Protein AF-A0AAJ2EJH0-F1 (afdb_monomer)

Nearest PDB structures (foldseek):
  8ey4-assembly1_I  TM=1.003E+00  e=1.000E-07  Escherichia coli O32:H37

Structure (mmCIF, N/CA/C/O backbone):
data_AF-A0AAJ2EJH0-F1
#
_entry.id   AF-A0AAJ2EJH0-F1
#
loop_
_atom_site.group_PDB
_atom_site.id
_atom_site.type_symbol
_atom_site.label_atom_id
_atom_site.label_alt_id
_atom_site.label_comp_id
_atom_site.label_asym_id
_atom_site.label_entity_id
_atom_site.label_seq_id
_atom_site.pdbx_PDB_ins_code
_atom_site.Cartn_x
_atom_site.Cartn_y
_atom_site.Cartn_z
_atom_site.occupancy
_atom_site.B_iso_or_equiv
_atom_site.auth_seq_id
_atom_site.auth_comp_id
_atom_site.auth_asym_id
_atom_site.auth_atom_id
_atom_site.pdbx_PDB_model_num
ATOM 1 N N . MET A 1 1 ? -12.767 -6.203 -21.598 1.00 53.81 1 MET A N 1
ATOM 2 C CA . MET A 1 1 ? -12.171 -7.022 -20.529 1.00 53.81 1 MET A CA 1
ATOM 3 C C . MET A 1 1 ? -12.398 -6.220 -19.264 1.00 53.81 1 MET A C 1
ATOM 5 O O . MET A 1 1 ? -11.965 -5.078 -19.248 1.00 53.81 1 MET A O 1
ATOM 9 N N . GLN A 1 2 ? -13.223 -6.690 -18.324 1.00 57.59 2 GLN A N 1
ATOM 10 C CA . GLN A 1 2 ? -13.198 -6.086 -16.989 1.00 57.59 2 GLN A CA 1
ATOM 11 C C . GLN A 1 2 ? -11.866 -6.537 -16.390 1.00 57.59 2 GLN A C 1
ATOM 13 O O . GLN A 1 2 ? -11.648 -7.736 -16.257 1.00 57.59 2 GLN A O 1
ATOM 18 N N . GLU A 1 3 ? -10.946 -5.604 -16.180 1.00 72.56 3 GLU A N 1
ATOM 19 C CA . GLU A 1 3 ? -9.741 -5.877 -15.404 1.00 72.56 3 GLU A CA 1
ATOM 20 C C . GLU A 1 3 ? -10.194 -5.989 -13.947 1.00 72.56 3 GLU A C 1
ATOM 22 O O . GLU A 1 3 ? -10.721 -5.029 -13.381 1.00 72.56 3 GLU A O 1
ATOM 27 N N . ASP A 1 4 ? -10.111 -7.197 -13.388 1.00 88.44 4 ASP A N 1
ATOM 28 C CA . ASP A 1 4 ? -10.451 -7.433 -11.991 1.00 88.44 4 ASP A CA 1
ATOM 29 C C . ASP A 1 4 ? -9.421 -6.708 -11.123 1.00 88.44 4 ASP A C 1
ATOM 31 O O . ASP A 1 4 ? -8.244 -7.064 -11.101 1.00 88.44 4 ASP A O 1
ATOM 35 N N . LEU A 1 5 ? -9.870 -5.665 -10.424 1.00 94.62 5 LEU A N 1
ATOM 36 C CA . LEU A 1 5 ? -9.019 -4.926 -9.502 1.00 94.62 5 LEU A CA 1
ATOM 37 C C . LEU A 1 5 ? -8.607 -5.822 -8.319 1.00 94.62 5 LEU A C 1
ATOM 39 O O . LEU A 1 5 ? -9.348 -6.700 -7.870 1.00 94.62 5 LEU A O 1
ATOM 43 N N . LEU A 1 6 ? -7.428 -5.556 -7.770 1.00 96.69 6 LEU A N 1
ATOM 44 C CA . LEU A 1 6 ? -6.825 -6.257 -6.649 1.00 96.69 6 LEU A CA 1
ATOM 45 C C . LEU A 1 6 ? -6.974 -5.456 -5.345 1.00 96.69 6 LEU A C 1
ATOM 47 O O . LEU A 1 6 ? -6.992 -4.216 -5.351 1.00 96.69 6 LEU A O 1
ATOM 51 N N . PRO A 1 7 ? -7.061 -6.147 -4.193 1.00 97.81 7 PRO A N 1
ATOM 52 C CA . PRO A 1 7 ? -7.125 -5.495 -2.894 1.00 97.81 7 PRO A CA 1
ATOM 53 C C . PRO A 1 7 ? -5.785 -4.847 -2.544 1.00 97.81 7 PRO A C 1
ATOM 55 O O . PRO A 1 7 ? -4.730 -5.480 -2.642 1.00 97.81 7 PRO A O 1
ATOM 58 N N . CYS A 1 8 ? -5.836 -3.600 -2.081 1.00 98.19 8 CYS A N 1
ATOM 59 C CA . CYS A 1 8 ? -4.694 -2.889 -1.524 1.00 98.19 8 CYS A CA 1
ATOM 60 C C . CYS A 1 8 ? -4.151 -3.631 -0.291 1.00 98.19 8 CYS A C 1
ATOM 62 O O . CYS A 1 8 ? -4.930 -3.913 0.623 1.00 98.19 8 CYS A O 1
ATOM 64 N N . PRO A 1 9 ? -2.832 -3.882 -0.189 1.00 98.06 9 PRO A N 1
ATOM 65 C CA . PRO A 1 9 ? -2.267 -4.632 0.935 1.00 98.06 9 PRO A CA 1
ATOM 66 C C . PRO A 1 9 ? -2.371 -3.899 2.282 1.00 98.06 9 PRO A C 1
ATOM 68 O O . PRO A 1 9 ? -2.186 -4.526 3.326 1.00 98.06 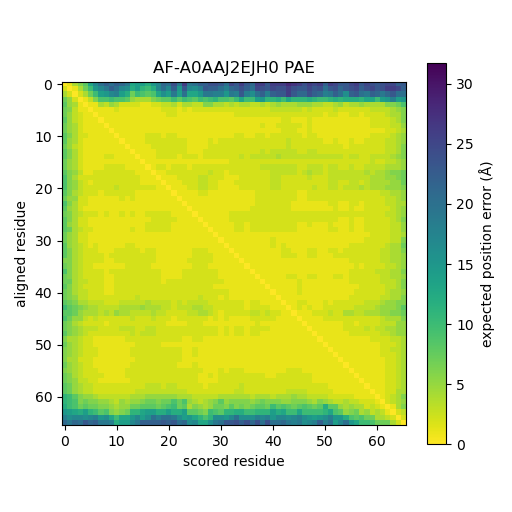9 PRO A O 1
ATOM 71 N N . CYS A 1 10 ? -2.636 -2.588 2.277 1.00 98.38 10 CYS A N 1
ATOM 72 C CA . CYS A 1 10 ? -2.784 -1.771 3.480 1.00 98.38 10 CYS A CA 1
ATOM 73 C C . CYS A 1 10 ? -4.227 -1.754 4.016 1.00 98.38 10 CYS A C 1
ATOM 75 O O . CYS A 1 10 ? -4.443 -1.937 5.214 1.00 98.38 10 CYS A O 1
ATOM 77 N N . CYS A 1 11 ? -5.214 -1.525 3.144 1.00 97.75 11 CYS A N 1
ATOM 78 C CA . CYS A 1 11 ? -6.595 -1.234 3.551 1.00 97.75 11 CYS A CA 1
ATOM 79 C C . CYS A 1 11 ? -7.650 -2.232 3.063 1.00 97.75 11 CYS A C 1
ATOM 81 O O . CYS A 1 11 ? -8.834 -2.029 3.346 1.00 97.75 11 CYS A O 1
ATOM 83 N N . ASP A 1 12 ? -7.237 -3.240 2.294 1.00 97.25 12 ASP A N 1
ATOM 84 C CA . ASP A 1 12 ? -8.068 -4.272 1.661 1.00 97.25 12 ASP A CA 1
ATOM 85 C C . ASP A 1 12 ? -9.115 -3.755 0.658 1.00 97.25 12 ASP A C 1
ATOM 87 O O . ASP A 1 12 ? -9.895 -4.532 0.108 1.00 97.25 12 ASP A O 1
ATOM 91 N N . SER A 1 13 ? -9.134 -2.450 0.366 1.00 97.25 13 SER A N 1
ATOM 92 C CA . SER A 1 13 ? -10.013 -1.895 -0.667 1.00 97.25 13 SER A CA 1
ATOM 93 C C . SER A 1 13 ? -9.530 -2.311 -2.053 1.00 97.25 13 SER A C 1
ATOM 95 O O . SER A 1 13 ? -8.334 -2.262 -2.338 1.00 97.25 13 SER A O 1
ATOM 97 N N . VAL A 1 14 ? -10.462 -2.718 -2.912 1.00 96.94 14 VAL A N 1
ATOM 98 C CA . VAL A 1 14 ? -10.183 -3.215 -4.263 1.00 96.94 14 VAL A CA 1
ATOM 99 C C . VAL A 1 14 ? -9.932 -2.026 -5.198 1.00 96.94 14 VAL A C 1
ATOM 101 O O . VAL A 1 14 ? -10.874 -1.443 -5.731 1.00 96.94 14 VAL A O 1
ATOM 104 N N . THR A 1 15 ? -8.670 -1.611 -5.326 1.00 96.38 15 THR A N 1
ATOM 105 C CA . THR A 1 15 ? -8.291 -0.359 -6.014 1.00 96.38 15 THR A CA 1
ATOM 106 C C . THR A 1 15 ? -7.129 -0.488 -6.989 1.00 96.38 15 THR A C 1
ATOM 108 O O . THR A 1 15 ? -6.868 0.481 -7.689 1.00 96.38 15 THR A O 1
ATOM 111 N N . LEU A 1 16 ? -6.399 -1.604 -6.987 1.00 96.88 16 LEU A N 1
ATOM 112 C CA . LEU A 1 16 ? -5.160 -1.748 -7.759 1.00 96.88 16 LEU A CA 1
ATOM 113 C C . LEU A 1 16 ? -5.434 -2.504 -9.059 1.00 96.88 16 LEU A C 1
ATOM 115 O O . LEU A 1 16 ? -6.130 -3.514 -9.013 1.00 96.88 16 LEU A O 1
ATOM 119 N N . SER A 1 17 ? -4.910 -2.063 -10.198 1.00 96.12 17 SER A N 1
ATOM 120 C CA . SER A 1 17 ? -4.990 -2.835 -11.445 1.00 96.12 17 SER A CA 1
ATOM 121 C C . SER A 1 17 ? -3.970 -3.970 -11.513 1.00 96.12 17 SER A C 1
ATOM 123 O O . SER A 1 17 ? -4.266 -4.993 -12.126 1.00 96.12 17 SER A O 1
ATOM 125 N N . ASP A 1 18 ? -2.822 -3.843 -10.843 1.00 95.50 18 ASP A N 1
ATOM 126 C CA . ASP A 1 18 ? -1.824 -4.913 -10.727 1.00 95.50 18 ASP A CA 1
ATOM 127 C C . ASP A 1 18 ? -1.083 -4.880 -9.374 1.00 95.50 18 ASP A C 1
ATOM 129 O O . ASP A 1 18 ? -1.084 -3.868 -8.671 1.00 95.50 18 ASP A O 1
ATOM 133 N N . ARG A 1 19 ? -0.466 -6.002 -8.982 1.00 96.06 19 ARG A N 1
ATOM 134 C CA . ARG A 1 19 ? 0.278 -6.159 -7.721 1.00 96.06 19 ARG A CA 1
ATOM 135 C C . ARG A 1 19 ? 1.735 -5.735 -7.892 1.00 96.06 19 ARG A C 1
ATOM 137 O O . ARG A 1 19 ? 2.423 -6.206 -8.790 1.00 96.06 19 ARG A O 1
ATOM 144 N N . GLY A 1 20 ? 2.249 -4.956 -6.948 1.00 96.38 20 GLY A N 1
ATOM 145 C CA . GLY A 1 20 ? 3.652 -4.558 -6.880 1.00 96.38 20 GLY A CA 1
ATOM 146 C C . GLY A 1 20 ? 4.053 -3.556 -7.961 1.00 96.38 20 GLY A C 1
ATOM 147 O O . GLY A 1 20 ? 5.238 -3.440 -8.264 1.00 96.38 20 GLY A O 1
ATOM 148 N N . ASN A 1 21 ? 3.080 -2.868 -8.568 1.00 96.94 21 ASN A N 1
ATOM 149 C CA . ASN A 1 21 ? 3.305 -1.939 -9.676 1.00 96.94 21 ASN A CA 1
ATOM 150 C C . ASN A 1 21 ? 3.315 -0.467 -9.229 1.00 96.94 21 ASN A C 1
ATOM 152 O O . ASN A 1 21 ? 3.061 0.428 -10.033 1.00 96.94 21 ASN A O 1
ATOM 156 N N . TYR A 1 22 ? 3.586 -0.212 -7.942 1.00 97.81 22 TYR A N 1
ATOM 157 C CA . TYR A 1 22 ? 3.698 1.137 -7.371 1.00 97.81 22 TYR A CA 1
ATOM 158 C C . TYR A 1 22 ? 2.431 1.991 -7.547 1.00 97.81 22 TYR A C 1
ATOM 160 O O . TYR A 1 22 ? 2.465 3.220 -7.562 1.00 97.81 22 TYR A O 1
ATOM 168 N N . GLU A 1 23 ? 1.274 1.346 -7.686 1.00 98.19 23 GLU A N 1
ATOM 169 C CA . GLU A 1 23 ? -0.002 2.045 -7.756 1.00 98.19 23 GLU A CA 1
ATOM 170 C C . GLU A 1 23 ? -0.395 2.591 -6.383 1.00 98.19 23 GLU A C 1
ATOM 172 O O . GLU A 1 23 ? -0.277 1.911 -5.362 1.00 98.19 23 GLU A O 1
ATOM 177 N N . ILE A 1 24 ? -0.917 3.817 -6.355 1.00 98.44 24 ILE A N 1
ATOM 178 C CA . ILE A 1 24 ? -1.371 4.454 -5.119 1.00 98.44 24 ILE A CA 1
ATOM 179 C C . ILE A 1 24 ? -2.847 4.132 -4.897 1.00 98.44 24 ILE A C 1
ATOM 181 O O . ILE A 1 24 ? -3.718 4.493 -5.690 1.00 98.44 24 ILE A O 1
ATOM 185 N N . CYS A 1 25 ? -3.154 3.503 -3.767 1.00 98.19 25 CYS A N 1
ATOM 186 C CA . CYS A 1 25 ? -4.522 3.227 -3.364 1.00 98.19 25 CYS A CA 1
ATOM 187 C C . CYS A 1 25 ? -5.301 4.530 -3.131 1.00 98.19 25 CYS A C 1
ATOM 189 O O . CYS A 1 25 ? -5.032 5.263 -2.178 1.00 98.19 25 CYS A O 1
ATOM 191 N N . ALA A 1 26 ? -6.350 4.767 -3.922 1.00 97.06 26 ALA A N 1
ATOM 192 C CA . ALA A 1 26 ? -7.207 5.951 -3.803 1.00 97.06 26 ALA A CA 1
ATOM 193 C C . ALA A 1 26 ? -7.990 6.048 -2.473 1.00 97.06 26 ALA A C 1
ATOM 195 O O . ALA A 1 26 ? -8.570 7.090 -2.177 1.00 97.06 26 ALA A O 1
ATOM 196 N N . VAL A 1 27 ? -8.025 4.973 -1.675 1.00 97.44 27 VAL A N 1
ATOM 197 C CA . VAL A 1 27 ? -8.745 4.923 -0.391 1.00 97.44 27 VAL A CA 1
ATOM 198 C C . VAL A 1 27 ? -7.839 5.275 0.789 1.00 97.44 27 VAL A C 1
ATOM 200 O O . VAL A 1 27 ? -8.216 6.093 1.625 1.00 97.44 27 VAL A O 1
ATOM 203 N N . CYS A 1 28 ? -6.651 4.669 0.875 1.00 97.38 28 CYS A N 1
ATOM 204 C CA . CYS A 1 28 ? -5.760 4.844 2.028 1.00 97.38 28 CYS A CA 1
ATOM 205 C C . CYS A 1 28 ? -4.467 5.615 1.732 1.00 97.38 28 CYS A C 1
ATOM 207 O O . CYS A 1 28 ? -3.782 6.010 2.676 1.00 97.38 28 CYS A O 1
ATOM 209 N N . GLY A 1 29 ? -4.144 5.840 0.456 1.00 97.81 29 GLY A N 1
ATOM 210 C CA . GLY A 1 29 ? -2.929 6.525 0.012 1.00 97.81 29 GLY A CA 1
ATOM 211 C C . GLY A 1 29 ? -1.658 5.672 0.030 1.00 97.81 29 GLY A C 1
ATOM 212 O O . GLY A 1 29 ? -0.587 6.219 -0.190 1.00 97.81 29 GLY A O 1
ATOM 213 N N . TRP A 1 30 ? -1.752 4.366 0.303 1.00 98.44 30 TRP A N 1
ATOM 214 C CA . TRP A 1 30 ? -0.609 3.448 0.244 1.00 98.44 30 TRP A CA 1
ATOM 215 C C . TRP A 1 30 ? -0.160 3.211 -1.202 1.00 98.44 30 TRP A C 1
ATOM 217 O O . TRP A 1 30 ? -1.004 2.881 -2.036 1.00 98.44 30 TRP A O 1
ATOM 227 N N . GLU A 1 31 ? 1.139 3.331 -1.475 1.00 98.69 31 GLU A N 1
ATOM 228 C CA . GLU A 1 31 ? 1.759 2.967 -2.755 1.00 98.69 31 GLU A CA 1
ATOM 229 C C . GLU A 1 31 ? 2.161 1.485 -2.745 1.00 98.69 31 GLU A C 1
ATOM 231 O O . GLU A 1 31 ? 2.849 1.042 -1.823 1.00 98.69 31 GLU A O 1
ATOM 236 N N . ASP A 1 32 ? 1.712 0.700 -3.729 1.00 98.44 32 ASP A N 1
ATOM 237 C CA . ASP A 1 32 ? 1.887 -0.760 -3.782 1.00 98.44 32 ASP A CA 1
ATOM 238 C C . ASP A 1 32 ? 3.323 -1.180 -4.142 1.00 98.44 32 ASP A C 1
ATOM 240 O O . ASP A 1 32 ? 3.612 -1.674 -5.233 1.00 98.44 32 ASP A O 1
ATOM 244 N N . ASP A 1 33 ? 4.235 -0.945 -3.202 1.00 98.44 33 ASP A N 1
ATOM 245 C CA . ASP A 1 33 ? 5.645 -1.301 -3.286 1.00 98.44 33 ASP A CA 1
ATOM 246 C C . ASP A 1 33 ? 5.827 -2.825 -3.093 1.00 98.44 33 ASP A C 1
ATOM 248 O O . ASP A 1 33 ? 5.419 -3.373 -2.057 1.00 98.44 33 ASP A O 1
ATOM 252 N N . PRO A 1 34 ? 6.441 -3.540 -4.056 1.00 98.00 34 PRO A N 1
ATOM 253 C CA . PRO A 1 34 ? 6.642 -4.985 -3.972 1.00 98.00 34 PRO A CA 1
ATOM 254 C C . PRO A 1 34 ? 7.620 -5.393 -2.863 1.00 98.00 34 PRO A C 1
ATOM 256 O O . PRO A 1 34 ? 7.435 -6.447 -2.259 1.00 98.00 34 PRO A O 1
ATOM 259 N N . VAL A 1 35 ? 8.622 -4.567 -2.545 1.00 98.38 35 VAL A N 1
ATOM 260 C CA . VAL A 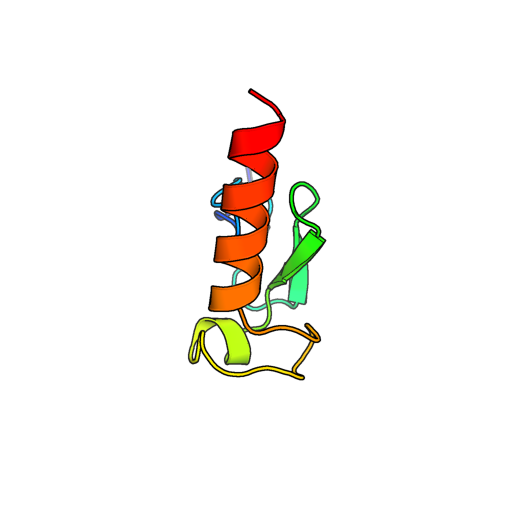1 35 ? 9.583 -4.829 -1.462 1.00 98.38 35 VAL A CA 1
ATOM 261 C C . VAL A 1 35 ? 8.892 -4.698 -0.112 1.00 98.38 35 VA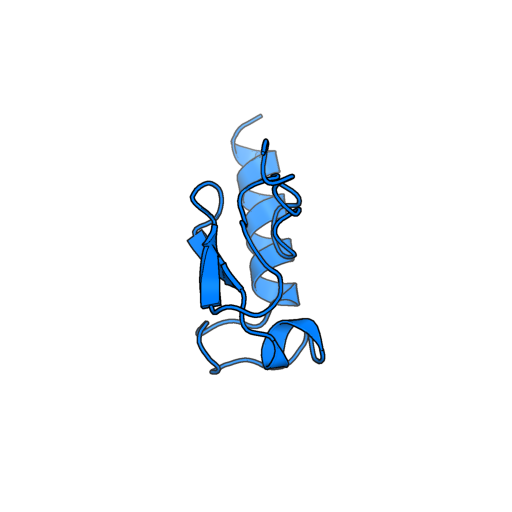L A C 1
ATOM 263 O O . VAL A 1 35 ? 9.035 -5.574 0.733 1.00 98.38 35 VAL A O 1
ATOM 266 N N . GLN A 1 36 ? 8.095 -3.647 0.088 1.00 98.50 36 GLN A N 1
ATOM 267 C CA . GLN A 1 36 ? 7.340 -3.475 1.339 1.00 98.50 36 GLN A CA 1
ATOM 268 C C . GLN A 1 36 ? 6.163 -4.454 1.464 1.00 98.50 36 GLN A C 1
ATOM 270 O O . GLN A 1 36 ? 5.666 -4.688 2.566 1.00 98.50 36 GLN A O 1
ATOM 275 N N . SER A 1 37 ? 5.703 -5.028 0.351 1.00 97.44 37 SER A N 1
ATOM 276 C CA . SER A 1 37 ? 4.726 -6.121 0.355 1.00 97.44 37 SER A CA 1
ATOM 277 C C . SER A 1 37 ? 5.351 -7.457 0.768 1.00 97.44 37 SER A C 1
ATOM 279 O O . SER A 1 37 ? 4.706 -8.213 1.497 1.00 97.44 37 SER A O 1
ATOM 281 N N . ASP A 1 38 ? 6.584 -7.734 0.330 1.00 98.19 38 ASP A N 1
ATOM 282 C CA . ASP A 1 38 ? 7.347 -8.943 0.679 1.00 98.19 38 ASP A CA 1
ATOM 283 C C . ASP A 1 38 ? 7.924 -8.880 2.107 1.00 98.19 38 ASP A C 1
ATOM 285 O O . ASP A 1 38 ? 7.824 -9.850 2.859 1.00 98.1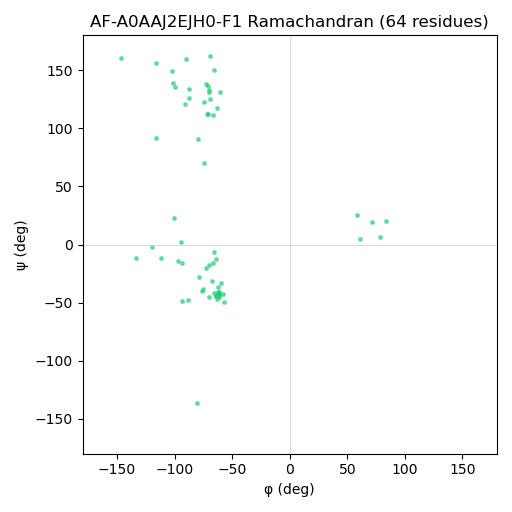9 38 ASP A O 1
ATOM 289 N N . ASP A 1 39 ? 8.423 -7.711 2.527 1.00 98.44 39 ASP A N 1
ATOM 290 C CA . ASP A 1 39 ? 8.808 -7.402 3.909 1.00 98.44 39 ASP A CA 1
ATOM 291 C C . ASP A 1 39 ? 7.929 -6.277 4.494 1.00 98.44 39 ASP A C 1
ATOM 293 O O . ASP A 1 39 ? 8.271 -5.091 4.419 1.00 98.44 39 ASP A O 1
ATOM 297 N N . PRO A 1 40 ? 6.814 -6.626 5.167 1.00 98.31 40 PRO A N 1
ATOM 298 C CA . PRO A 1 40 ? 5.902 -5.650 5.756 1.00 98.31 40 PRO A CA 1
ATOM 299 C C . PRO A 1 40 ? 6.473 -4.825 6.913 1.00 98.31 40 PRO A C 1
ATOM 301 O O . PRO A 1 40 ? 5.780 -3.932 7.410 1.00 98.31 40 PRO A O 1
ATOM 304 N N . THR A 1 41 ? 7.683 -5.140 7.387 1.00 98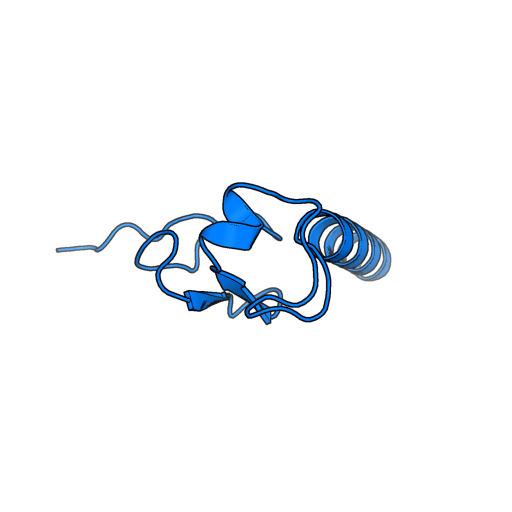.56 41 THR A N 1
ATOM 305 C CA . THR A 1 41 ? 8.401 -4.371 8.414 1.00 98.56 41 THR A CA 1
ATOM 306 C C . THR A 1 41 ? 9.408 -3.390 7.819 1.00 98.56 41 THR A C 1
ATOM 308 O O . THR A 1 41 ? 9.839 -2.472 8.517 1.00 98.56 41 THR A O 1
ATOM 311 N N . PHE A 1 42 ? 9.735 -3.527 6.532 1.00 98.38 42 PHE A N 1
ATOM 312 C CA . PHE A 1 42 ? 10.637 -2.626 5.832 1.00 98.38 42 PHE A CA 1
ATOM 313 C C . PHE A 1 42 ? 10.003 -1.241 5.638 1.00 98.38 42 PHE A C 1
ATOM 315 O O . PHE A 1 42 ? 8.912 -1.092 5.078 1.00 98.38 42 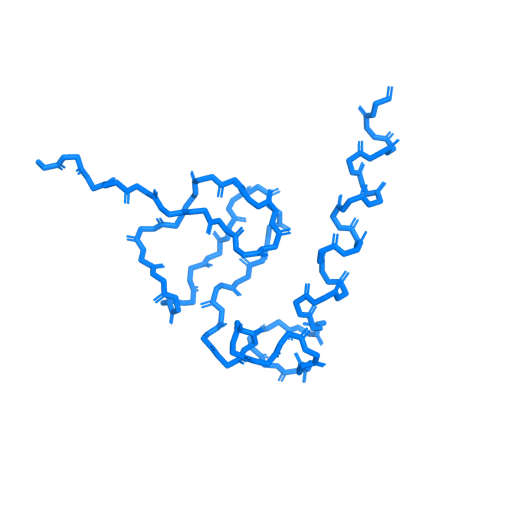PHE A O 1
ATOM 322 N N . ALA A 1 43 ? 10.708 -0.209 6.095 1.00 97.31 43 ALA A N 1
ATOM 323 C CA . ALA A 1 43 ? 10.326 1.194 5.971 1.00 97.31 43 ALA A CA 1
ATOM 324 C C . ALA A 1 43 ? 11.343 1.953 5.108 1.00 97.31 43 ALA A C 1
ATOM 326 O O . ALA A 1 43 ? 12.511 1.569 5.031 1.00 97.31 43 ALA A O 1
ATOM 327 N N . GLY A 1 44 ? 10.913 3.060 4.498 1.00 95.19 44 GLY A N 1
ATOM 328 C CA . GLY A 1 44 ? 11.781 3.904 3.671 1.00 95.19 44 GLY A CA 1
ATOM 329 C C . GLY A 1 44 ? 11.950 3.434 2.221 1.00 95.19 44 GLY A C 1
ATOM 330 O O . GLY A 1 44 ? 12.922 3.831 1.581 1.00 95.19 44 GLY A O 1
ATOM 331 N N . GLY A 1 45 ? 11.031 2.600 1.721 1.00 95.19 45 GLY A N 1
ATOM 332 C CA . GLY A 1 45 ? 10.877 2.294 0.293 1.00 95.19 45 GLY A CA 1
ATOM 333 C C . GLY A 1 45 ? 10.103 3.401 -0.429 1.00 95.19 45 GLY A C 1
ATOM 334 O O . GLY A 1 45 ? 10.316 4.584 -0.157 1.00 95.19 45 GLY A O 1
ATOM 335 N N . ALA A 1 46 ? 9.164 3.036 -1.306 1.00 97.88 46 ALA A N 1
ATOM 336 C CA . ALA A 1 46 ? 8.235 4.010 -1.887 1.00 97.88 46 ALA A CA 1
ATOM 337 C C . ALA A 1 46 ? 7.403 4.723 -0.804 1.00 97.88 46 ALA A C 1
ATOM 339 O O . ALA A 1 46 ? 7.121 5.917 -0.903 1.00 97.88 46 ALA A O 1
ATOM 340 N N . ASN A 1 47 ? 7.085 4.020 0.290 1.00 98.31 47 ASN A N 1
ATOM 341 C CA . ASN A 1 47 ? 6.420 4.595 1.453 1.00 98.31 47 ASN A CA 1
ATOM 342 C C . ASN A 1 47 ? 7.424 4.871 2.584 1.00 98.31 47 ASN A C 1
ATOM 344 O O . ASN A 1 47 ? 8.279 4.044 2.918 1.00 98.31 47 ASN A O 1
ATOM 348 N N . GLN A 1 48 ? 7.265 6.024 3.245 1.00 97.62 48 GLN A N 1
ATOM 349 C CA . GLN A 1 48 ? 8.100 6.401 4.391 1.00 97.62 48 GLN A CA 1
ATOM 350 C C . GLN A 1 48 ? 7.945 5.419 5.564 1.00 97.62 48 GLN A C 1
ATOM 352 O O . GLN A 1 48 ? 8.933 5.062 6.200 1.00 97.62 48 GLN A O 1
ATOM 357 N N . SER A 1 49 ? 6.713 4.988 5.845 1.00 98.06 49 SER A N 1
ATOM 358 C CA . SER A 1 49 ? 6.396 3.975 6.855 1.00 98.06 49 SER A CA 1
ATOM 359 C C . SER A 1 49 ? 6.414 2.567 6.263 1.00 98.06 49 SER A C 1
ATOM 361 O O . SER A 1 49 ? 6.213 2.388 5.061 1.00 98.06 49 SER A O 1
ATOM 363 N N . SER A 1 50 ? 6.559 1.559 7.116 1.00 98.69 50 SER A N 1
ATOM 364 C CA . SER A 1 50 ? 6.341 0.157 6.755 1.00 98.69 50 SER A CA 1
ATOM 365 C C . SER A 1 50 ? 4.864 -0.158 6.480 1.00 98.69 50 SER A C 1
ATOM 367 O O . SER A 1 50 ? 3.958 0.569 6.907 1.00 98.69 50 SER A O 1
ATOM 369 N N . LEU A 1 51 ? 4.602 -1.276 5.796 1.00 98.56 51 LEU A N 1
ATOM 370 C CA . LEU A 1 51 ? 3.238 -1.734 5.513 1.00 98.56 51 LEU A CA 1
ATOM 371 C C . LEU A 1 51 ? 2.467 -2.053 6.803 1.00 98.56 51 LEU A C 1
ATOM 373 O O . LEU A 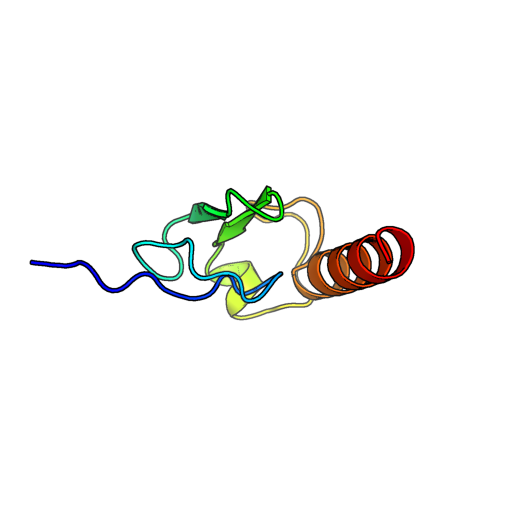1 51 ? 1.275 -1.762 6.906 1.00 98.56 51 LEU A O 1
ATOM 377 N N . ASN A 1 52 ? 3.134 -2.607 7.817 1.00 98.69 52 ASN A N 1
ATOM 378 C CA . ASN A 1 52 ? 2.513 -2.874 9.114 1.00 98.69 52 ASN A CA 1
ATOM 379 C C . ASN A 1 52 ? 2.113 -1.588 9.850 1.00 98.69 52 ASN A C 1
ATOM 381 O O . ASN A 1 52 ? 1.016 -1.521 10.411 1.00 98.69 52 ASN A O 1
ATOM 385 N N . GLU A 1 53 ? 2.957 -0.556 9.820 1.00 98.56 53 GLU A N 1
ATO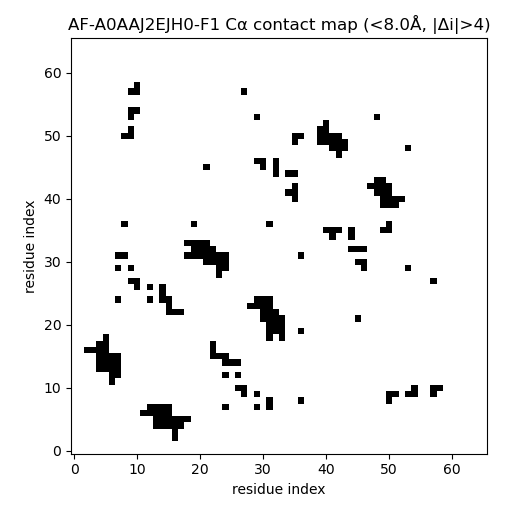M 386 C CA . GLU A 1 53 ? 2.619 0.753 10.391 1.00 98.56 53 GLU A CA 1
ATOM 387 C C . GLU A 1 53 ? 1.444 1.394 9.647 1.00 98.56 53 GLU A C 1
ATOM 389 O O . GLU A 1 53 ? 0.501 1.872 10.281 1.00 98.56 53 GLU A O 1
ATOM 394 N N . ALA A 1 54 ? 1.445 1.346 8.312 1.00 98.31 54 ALA A N 1
ATOM 395 C CA . ALA A 1 54 ? 0.352 1.869 7.499 1.00 98.31 54 ALA A CA 1
ATOM 396 C C . ALA A 1 54 ? -0.980 1.153 7.780 1.00 98.31 54 ALA A C 1
ATOM 398 O O . ALA A 1 54 ? -1.998 1.820 7.981 1.00 98.31 54 ALA A O 1
ATOM 399 N N . ARG A 1 55 ? -0.973 -0.184 7.897 1.00 98.38 55 ARG A N 1
ATOM 400 C CA . ARG A 1 55 ? -2.141 -0.981 8.316 1.00 98.38 55 ARG A CA 1
ATOM 401 C C . ARG A 1 55 ? -2.661 -0.536 9.679 1.00 98.38 55 ARG A C 1
ATOM 403 O O . ARG A 1 55 ? -3.856 -0.287 9.823 1.00 98.38 55 ARG A O 1
ATOM 410 N N . ALA A 1 56 ? -1.785 -0.405 10.675 1.00 97.94 56 ALA A N 1
ATOM 411 C CA . ALA A 1 56 ? -2.177 0.010 12.021 1.00 97.94 56 ALA A CA 1
ATOM 412 C C . ALA A 1 56 ? -2.797 1.418 12.030 1.00 97.94 56 ALA A C 1
ATOM 414 O O . ALA A 1 56 ? -3.859 1.626 12.623 1.00 97.94 56 ALA A O 1
ATOM 415 N N . LEU A 1 57 ? -2.181 2.370 11.321 1.00 97.06 57 LEU A N 1
ATOM 416 C CA . LEU A 1 57 ? -2.703 3.729 11.161 1.00 97.06 57 LEU A CA 1
ATOM 417 C C . LEU A 1 57 ? -4.063 3.734 10.458 1.00 97.06 57 LEU A C 1
ATOM 419 O O . LEU A 1 57 ? -4.970 4.451 10.880 1.00 97.06 57 LEU A O 1
ATOM 423 N N . TRP A 1 58 ? -4.229 2.925 9.412 1.00 97.12 58 TRP A N 1
ATOM 424 C CA . TRP A 1 58 ? -5.493 2.805 8.696 1.00 97.12 58 TRP A CA 1
ATOM 425 C C . TRP A 1 58 ? -6.612 2.248 9.582 1.00 97.12 58 TRP A C 1
ATOM 427 O O . TRP A 1 58 ? -7.696 2.830 9.639 1.00 97.12 58 TRP A O 1
ATOM 437 N N . GLN A 1 59 ? -6.348 1.173 10.331 1.00 95.56 59 GLN A N 1
ATOM 438 C CA . GLN A 1 59 ? -7.332 0.610 11.261 1.00 95.56 59 GLN A CA 1
ATOM 439 C C . GLN A 1 59 ? -7.705 1.608 12.365 1.00 95.56 59 GLN A C 1
ATOM 441 O O . GLN A 1 59 ? -8.884 1.769 12.678 1.00 95.56 59 GLN A O 1
ATOM 446 N N . ALA A 1 60 ? -6.732 2.350 12.907 1.00 95.56 60 ALA A N 1
ATOM 447 C CA . ALA A 1 60 ? -7.003 3.400 13.886 1.00 95.56 60 ALA A CA 1
ATOM 448 C C . ALA A 1 60 ? -7.897 4.517 13.315 1.00 95.56 60 ALA A C 1
ATOM 450 O O . ALA A 1 60 ? -8.823 4.955 13.993 1.00 95.56 60 ALA A O 1
ATOM 451 N N . ARG A 1 61 ? -7.668 4.940 12.062 1.00 92.62 61 ARG A N 1
ATOM 452 C CA . ARG A 1 61 ? -8.517 5.925 11.366 1.00 92.62 61 ARG A CA 1
ATOM 453 C C . ARG A 1 61 ? -9.937 5.407 11.153 1.00 92.62 61 ARG A C 1
ATOM 455 O O . ARG A 1 61 ? -10.883 6.141 11.420 1.00 92.62 61 ARG A O 1
ATOM 462 N N . LYS A 1 62 ? -10.100 4.149 10.722 1.00 89.56 62 LYS A N 1
ATOM 463 C CA . LYS A 1 62 ? -11.427 3.529 10.550 1.00 89.56 62 LYS A CA 1
ATOM 464 C C . LYS A 1 62 ? -12.231 3.535 11.848 1.00 89.56 62 LYS A C 1
ATOM 466 O O . LYS A 1 62 ? -13.397 3.906 11.824 1.00 89.56 62 LYS A O 1
ATOM 471 N N . ASN A 1 63 ? -11.589 3.213 12.969 1.00 84.81 63 ASN A N 1
ATOM 472 C CA . ASN A 1 63 ? -12.235 3.173 14.283 1.00 84.81 63 ASN A CA 1
ATOM 473 C C . ASN A 1 63 ? -12.621 4.559 14.833 1.00 84.81 63 ASN A C 1
ATOM 475 O O . ASN A 1 63 ? -13.407 4.632 15.767 1.00 84.81 63 ASN A O 1
ATOM 479 N N . GLN A 1 64 ? -12.054 5.645 14.298 1.00 77.00 64 GLN A N 1
ATOM 480 C CA . GLN A 1 64 ? -12.397 7.026 14.675 1.00 77.00 64 GLN A CA 1
ATOM 481 C C . GLN A 1 64 ? -13.474 7.643 13.773 1.00 77.00 64 GLN A C 1
ATOM 483 O O . GLN A 1 64 ? -14.036 8.681 14.111 1.00 77.00 64 GLN A O 1
ATOM 488 N N . ALA A 1 65 ? -13.725 7.036 12.611 1.00 64.00 65 ALA A N 1
ATOM 489 C CA . ALA A 1 65 ? -14.751 7.456 11.661 1.00 64.00 65 ALA A CA 1
ATOM 490 C C . ALA A 1 65 ? -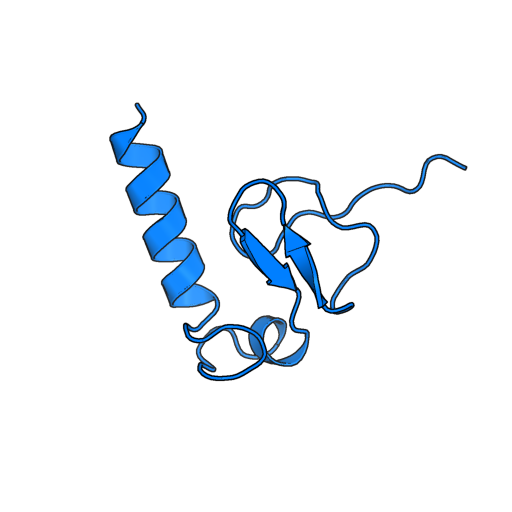16.090 6.707 11.846 1.00 64.00 65 ALA A C 1
ATOM 492 O O . ALA A 1 65 ? -17.021 6.936 11.071 1.00 64.00 65 ALA A O 1
ATOM 493 N N . GLN A 1 66 ? -16.174 5.821 12.846 1.00 51.19 66 GLN A N 1
ATOM 494 C CA . GLN A 1 66 ? -17.391 5.157 13.335 1.00 51.19 66 GLN A CA 1
ATOM 495 C C . GLN A 1 66 ? -17.848 5.790 14.647 1.00 51.19 66 GLN A C 1
ATOM 497 O O . GLN A 1 66 ? -19.081 5.838 14.849 1.00 51.19 66 GLN A O 1
#

Secondary structure (DSSP, 8-state):
----PEEPTTT--EEESSTTS-PBPTTT--B--HHHHH-TT--SSSSSS-HHHHHHHHHHHHHH--

Foldseek 3Di:
DPQFFAQDLQQGDRAHSDACPQDARPPQRDGRHPVLVVVQCDADDSHNGGSVVSNVVNVVVVVVVD

Mean predicted aligned error: 3.54 Å

Solvent-accessible surface area (backbone atoms only — not comparable to full-atom values): 3960 Å² total; per-residue (Å²): 132,86,79,74,54,37,58,35,93,56,74,62,49,68,61,29,83,62,86,51,67,58,48,62,27,88,85,80,65,53,52,35,37,47,65,34,65,76,37,38,78,48,54,64,65,92,40,75,59,17,42,53,56,50,28,52,53,50,55,53,50,55,68,71,76,110

Sequence (66 aa):
MQEDLLPCPCCDSVTLSDRGNYEICAVCGWEDDPVQSDDPTFAGGANQSSLNEARALWQARKNQAQ

Radius of gyration: 11.84 Å; Cα contacts (8 Å, |Δi|>4): 109; chains: 1; bounding box: 29×16×35 Å

pLDDT: mean 93.84, std 10.53, range [51.19, 98.69]